Protein AF-A0A6I2FNC0-F1 (afdb_monomer_lite)

Structure (mmCIF, N/CA/C/O backbone):
data_AF-A0A6I2FNC0-F1
#
_entry.id   AF-A0A6I2FNC0-F1
#
loop_
_atom_site.group_PDB
_atom_site.id
_atom_site.type_symbol
_atom_site.label_atom_id
_atom_site.label_alt_id
_atom_site.label_comp_id
_atom_site.label_asym_id
_atom_site.label_entity_id
_atom_site.label_seq_id
_atom_site.pdbx_PDB_ins_code
_atom_site.Cartn_x
_atom_site.Cartn_y
_atom_site.Cartn_z
_atom_site.occupancy
_atom_site.B_iso_or_equiv
_atom_site.auth_seq_id
_atom_site.auth_comp_id
_atom_site.auth_asym_id
_atom_site.auth_atom_id
_atom_site.pdbx_PDB_model_num
ATOM 1 N N . MET A 1 1 ? 47.788 6.599 33.625 1.00 37.78 1 MET A N 1
ATOM 2 C CA . MET A 1 1 ? 47.456 5.403 32.822 1.00 37.78 1 MET A CA 1
ATOM 3 C C . MET A 1 1 ? 46.357 5.793 31.851 1.00 37.78 1 MET A C 1
ATOM 5 O O . MET A 1 1 ? 45.346 6.327 32.282 1.00 37.78 1 MET A O 1
ATOM 9 N N . ALA A 1 2 ? 46.619 5.645 30.556 1.00 38.88 2 ALA A N 1
ATOM 10 C CA . ALA A 1 2 ? 45.707 5.991 29.474 1.00 38.88 2 ALA A CA 1
ATOM 11 C C . ALA A 1 2 ? 44.574 4.961 29.339 1.00 38.88 2 ALA A C 1
ATOM 13 O O . ALA A 1 2 ? 44.821 3.778 29.566 1.00 38.88 2 ALA A O 1
ATOM 14 N N . ARG A 1 3 ? 43.395 5.403 28.876 1.00 42.91 3 ARG A N 1
ATOM 15 C CA . ARG A 1 3 ? 42.706 4.845 27.692 1.00 42.91 3 ARG A CA 1
ATOM 16 C C . ARG A 1 3 ? 41.438 5.646 27.368 1.00 42.91 3 ARG A C 1
ATOM 18 O O . ARG A 1 3 ? 40.395 5.482 27.987 1.00 42.91 3 ARG A O 1
ATOM 25 N N . LEU A 1 4 ? 41.590 6.516 26.370 1.00 45.53 4 LEU A N 1
ATOM 26 C CA . LEU A 1 4 ? 40.527 7.063 25.530 1.00 45.53 4 LEU A CA 1
ATOM 27 C C . LEU A 1 4 ? 39.755 5.911 24.871 1.00 45.53 4 LEU A C 1
ATOM 29 O O . LEU A 1 4 ? 40.373 5.068 24.220 1.00 45.53 4 LEU A O 1
ATOM 33 N N . VAL A 1 5 ? 38.426 5.897 24.988 1.00 48.72 5 VAL A N 1
ATOM 34 C CA . VAL A 1 5 ? 37.558 5.013 24.194 1.00 48.72 5 VAL A CA 1
ATOM 35 C C . VAL A 1 5 ? 36.963 5.820 23.041 1.00 48.72 5 VAL A C 1
ATOM 37 O O . VAL A 1 5 ? 35.962 6.513 23.160 1.00 48.72 5 VAL A O 1
ATOM 40 N N . ILE A 1 6 ? 37.743 5.799 21.969 1.00 49.78 6 ILE A N 1
ATOM 41 C CA . ILE A 1 6 ? 37.420 5.702 20.542 1.00 49.78 6 ILE A CA 1
ATOM 42 C C . ILE A 1 6 ? 35.926 5.802 20.151 1.00 49.78 6 ILE A C 1
ATOM 44 O O . ILE A 1 6 ? 35.124 4.916 20.427 1.00 49.78 6 ILE A O 1
ATOM 48 N N . ALA A 1 7 ? 35.640 6.888 19.426 1.00 45.78 7 ALA A N 1
ATOM 49 C CA . ALA A 1 7 ? 34.779 7.050 18.250 1.00 45.78 7 ALA A CA 1
ATOM 50 C C . ALA A 1 7 ? 33.825 5.908 17.832 1.00 45.78 7 ALA A C 1
ATOM 52 O O . ALA A 1 7 ? 34.259 4.840 17.409 1.00 45.78 7 ALA A O 1
ATOM 53 N N . LEU A 1 8 ? 32.533 6.242 17.722 1.00 44.66 8 LEU A N 1
ATOM 54 C CA . LEU A 1 8 ? 31.624 5.634 16.746 1.00 44.66 8 LEU A CA 1
ATOM 55 C C . LEU A 1 8 ? 31.167 6.701 15.746 1.00 44.66 8 LEU A C 1
ATOM 57 O O . LEU A 1 8 ? 30.187 7.413 15.945 1.00 44.66 8 LEU A O 1
ATOM 61 N N . LEU A 1 9 ? 31.930 6.803 14.661 1.00 45.34 9 LEU A N 1
ATOM 62 C CA . LEU A 1 9 ? 31.511 7.418 13.408 1.00 45.34 9 LEU A CA 1
ATOM 63 C C . LEU A 1 9 ? 30.615 6.406 12.679 1.00 45.34 9 LEU A C 1
ATOM 65 O O . LEU A 1 9 ? 31.124 5.481 12.052 1.00 45.34 9 LEU A O 1
ATOM 69 N N . LEU A 1 10 ? 29.290 6.565 12.743 1.00 44.06 10 LEU A N 1
ATOM 70 C CA . LEU A 1 10 ? 28.386 5.918 11.784 1.00 44.06 10 LEU A CA 1
ATOM 71 C C . LEU A 1 10 ? 28.329 6.786 10.522 1.00 44.06 10 LEU A C 1
ATOM 73 O O . LEU A 1 10 ? 27.397 7.556 10.302 1.00 44.06 10 LEU A O 1
ATOM 77 N N . ALA A 1 11 ? 29.383 6.687 9.714 1.00 45.16 11 ALA A N 1
ATOM 78 C CA . ALA A 1 11 ? 29.359 7.169 8.345 1.00 45.16 11 ALA A CA 1
ATOM 79 C C . ALA A 1 11 ? 28.652 6.123 7.478 1.00 45.16 11 ALA A C 1
ATOM 81 O O . ALA A 1 11 ? 29.080 4.973 7.382 1.00 45.16 11 ALA A O 1
ATOM 82 N N . ALA A 1 12 ? 27.558 6.548 6.851 1.00 51.75 12 ALA A N 1
ATOM 83 C CA . ALA A 1 12 ? 26.946 5.851 5.739 1.00 51.75 12 ALA A CA 1
ATOM 84 C C . ALA A 1 12 ? 27.981 5.650 4.623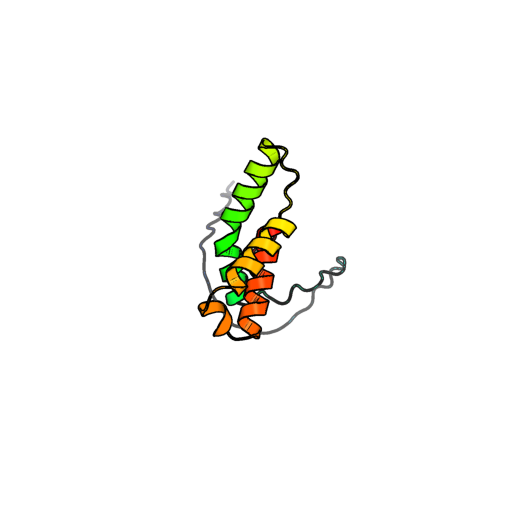 1.00 51.75 12 ALA A C 1
ATOM 86 O O . ALA A 1 12 ? 28.598 6.608 4.160 1.00 51.75 12 ALA A O 1
ATOM 87 N N . ALA A 1 13 ? 28.134 4.414 4.163 1.00 48.03 13 ALA A N 1
ATOM 88 C CA . ALA A 1 13 ? 28.786 4.122 2.898 1.00 48.03 13 ALA A CA 1
ATOM 89 C C . ALA A 1 13 ? 28.019 2.992 2.214 1.00 48.03 13 ALA A C 1
ATOM 91 O O . ALA A 1 13 ? 28.165 1.814 2.538 1.00 48.03 13 ALA A O 1
ATOM 92 N N . LEU A 1 14 ? 27.175 3.392 1.261 1.00 51.34 14 LEU A N 1
ATOM 93 C CA . LEU A 1 14 ? 26.712 2.529 0.189 1.00 51.34 14 LEU A CA 1
ATOM 94 C C . LEU A 1 14 ? 27.949 1.972 -0.529 1.00 51.34 14 LEU A C 1
ATOM 96 O O . LEU A 1 14 ? 28.654 2.709 -1.215 1.00 51.34 14 LEU A O 1
ATOM 100 N N . SER A 1 15 ? 28.192 0.673 -0.408 1.00 50.00 15 SER A N 1
ATOM 101 C CA . SER A 1 15 ? 29.000 -0.063 -1.376 1.00 50.00 15 SER A CA 1
ATOM 102 C C . SER A 1 15 ? 28.304 -1.386 -1.656 1.00 50.00 15 SER A C 1
ATOM 104 O O . SER A 1 15 ? 28.113 -2.222 -0.777 1.00 50.00 15 SER A O 1
ATOM 106 N N . GLY A 1 16 ? 27.824 -1.523 -2.889 1.00 40.69 16 GLY A N 1
ATOM 107 C CA . GLY A 1 16 ? 27.452 -2.818 -3.429 1.00 40.69 16 GLY A CA 1
ATOM 108 C C . GLY A 1 16 ? 28.693 -3.649 -3.765 1.00 40.69 16 GLY A C 1
ATOM 109 O O . GLY A 1 16 ? 29.809 -3.133 -3.793 1.00 40.69 16 GLY A O 1
ATOM 110 N N . CYS A 1 17 ? 28.422 -4.901 -4.144 1.00 43.34 17 CYS A N 1
ATOM 111 C CA . CYS A 1 17 ? 29.294 -5.850 -4.852 1.00 43.34 17 CYS A CA 1
ATOM 112 C C . CYS A 1 17 ? 30.004 -6.935 -4.005 1.00 43.34 17 CYS A C 1
ATOM 114 O O . CYS A 1 17 ? 31.121 -6.776 -3.534 1.00 43.34 17 CYS A O 1
ATOM 116 N N . ALA A 1 18 ? 29.301 -8.067 -3.878 1.00 43.69 18 ALA A N 1
ATOM 117 C CA . ALA A 1 18 ? 29.720 -9.437 -4.213 1.00 43.69 18 ALA A CA 1
ATOM 118 C C . ALA A 1 18 ? 31.064 -10.029 -3.706 1.00 43.69 18 ALA A C 1
ATOM 120 O O . ALA A 1 18 ? 32.135 -9.678 -4.190 1.00 43.69 18 ALA A O 1
ATOM 121 N N . SER A 1 19 ? 30.932 -11.131 -2.945 1.00 43.91 19 SER A N 1
ATOM 122 C CA . SER A 1 19 ? 31.537 -12.469 -3.182 1.00 43.91 19 SER A CA 1
ATOM 123 C C . SER A 1 19 ? 32.307 -13.107 -2.010 1.00 43.91 19 SER A C 1
ATOM 125 O O . SER A 1 19 ? 33.325 -12.5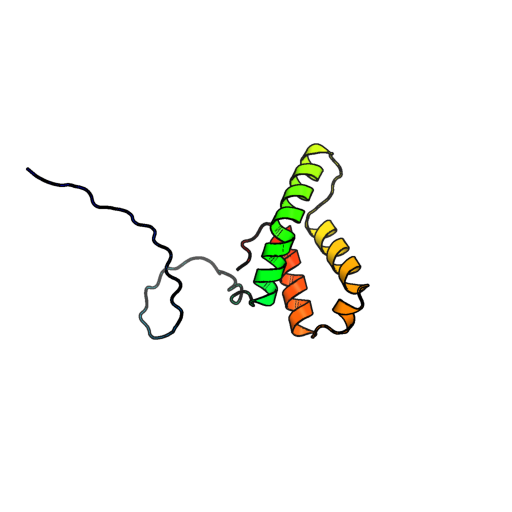98 -1.557 1.00 43.91 19 SER A O 1
ATOM 127 N N . ASN A 1 20 ? 31.852 -14.329 -1.693 1.00 43.25 20 ASN A N 1
ATOM 128 C CA . ASN A 1 20 ? 32.532 -15.497 -1.104 1.00 43.25 20 ASN A CA 1
ATOM 129 C C . ASN A 1 20 ? 32.703 -15.632 0.427 1.00 43.25 20 ASN A C 1
ATOM 131 O O . ASN A 1 20 ? 33.614 -15.092 1.040 1.00 43.25 20 ASN A O 1
ATOM 135 N N . SER A 1 21 ? 31.840 -16.511 0.961 1.00 45.25 21 SER A N 1
ATOM 136 C CA . SER A 1 21 ? 32.091 -17.643 1.874 1.00 45.25 21 SER A CA 1
ATOM 137 C C . SER A 1 21 ? 32.911 -17.443 3.154 1.00 45.25 21 SER A C 1
ATOM 139 O O . SER A 1 21 ? 34.130 -17.316 3.100 1.00 45.25 21 SER A O 1
ATOM 141 N N . SER A 1 22 ? 32.275 -17.662 4.313 1.00 36.62 22 SER A N 1
ATOM 142 C CA . SER A 1 22 ? 32.555 -18.814 5.200 1.00 36.62 22 SER A CA 1
ATOM 143 C C . SER A 1 22 ? 31.602 -18.842 6.405 1.00 36.62 22 SER A C 1
ATOM 145 O O . SER A 1 22 ? 31.206 -17.812 6.943 1.00 36.62 22 SER A O 1
ATOM 147 N N . GLU A 1 23 ? 31.208 -20.058 6.767 1.00 45.22 23 GLU A N 1
ATOM 148 C CA . GLU A 1 23 ? 30.161 -20.464 7.704 1.00 45.22 23 GLU A CA 1
ATOM 149 C C . GLU A 1 23 ? 30.344 -19.979 9.154 1.00 45.22 23 GLU A C 1
ATOM 151 O O . GLU A 1 23 ? 31.395 -20.180 9.757 1.00 45.22 23 GLU A O 1
ATOM 156 N N . VAL A 1 24 ? 29.258 -19.498 9.775 1.00 38.00 24 VAL A N 1
ATOM 157 C CA . VAL A 1 24 ? 29.024 -19.659 11.220 1.00 38.00 24 VAL A CA 1
ATOM 158 C C . VAL A 1 24 ? 27.595 -20.150 11.423 1.00 38.00 24 VAL A C 1
ATOM 160 O O . VAL A 1 24 ? 26.612 -19.448 11.196 1.00 38.00 24 VAL A O 1
ATOM 163 N N . LYS A 1 25 ? 27.511 -21.409 11.844 1.00 47.78 25 LYS A N 1
ATOM 164 C CA . LYS A 1 25 ? 26.307 -22.116 12.259 1.00 47.78 25 LYS A CA 1
ATOM 165 C C . LYS A 1 25 ? 25.749 -21.474 13.533 1.00 47.78 25 LYS A C 1
ATOM 167 O O . LYS A 1 25 ? 26.256 -21.732 14.620 1.00 47.78 25 LYS A O 1
ATOM 172 N N . THR A 1 26 ? 24.668 -20.714 13.395 1.00 41.69 26 THR A N 1
ATOM 173 C CA . THR A 1 26 ? 23.787 -20.336 14.507 1.00 41.69 26 THR A CA 1
ATOM 174 C C . THR A 1 26 ? 22.378 -20.792 14.166 1.00 41.69 26 THR A C 1
ATOM 176 O O . THR A 1 26 ? 21.781 -20.354 13.187 1.00 41.69 26 THR A O 1
ATOM 179 N N . VAL A 1 27 ? 21.871 -21.723 14.970 1.00 45.66 27 VAL A N 1
ATOM 180 C CA . VAL A 1 27 ? 20.485 -22.186 14.928 1.00 45.66 27 VAL A CA 1
ATOM 181 C C . VAL A 1 27 ? 19.597 -21.054 15.446 1.00 45.66 27 VAL A C 1
ATOM 183 O O . VAL A 1 27 ? 19.673 -20.707 16.619 1.00 45.66 27 VAL A O 1
ATOM 186 N N . SER A 1 28 ? 18.763 -20.510 14.563 1.00 37.34 28 SER A N 1
ATOM 187 C CA . SER A 1 28 ? 17.641 -19.614 14.863 1.00 37.34 28 SER A CA 1
ATOM 188 C C . SER A 1 28 ? 16.466 -19.992 13.939 1.00 37.34 28 SER A C 1
ATOM 190 O O . SER A 1 28 ? 16.719 -20.507 12.848 1.00 37.34 28 SER A O 1
ATOM 192 N N . PRO A 1 29 ? 15.203 -19.837 14.394 1.00 40.47 29 PRO A N 1
ATOM 193 C CA . PRO A 1 29 ? 13.987 -20.456 13.826 1.00 40.47 29 PRO A CA 1
ATOM 194 C C . PRO A 1 29 ? 13.753 -20.022 12.371 1.00 40.47 29 PRO A C 1
ATOM 196 O O . PRO A 1 29 ? 14.416 -19.073 11.952 1.00 40.47 29 PRO A O 1
ATOM 199 N N . PRO A 1 30 ? 12.864 -20.680 11.584 1.00 37.22 30 PRO A N 1
ATOM 200 C CA . PRO A 1 30 ? 12.754 -20.426 10.152 1.00 37.22 30 PRO A CA 1
ATOM 201 C C . PRO A 1 30 ? 12.471 -18.946 9.935 1.00 37.22 30 PRO A C 1
ATOM 203 O O . PRO A 1 30 ? 11.350 -18.467 10.074 1.00 37.22 30 PRO A O 1
ATOM 206 N N . SER A 1 31 ? 13.525 -18.212 9.596 1.00 37.31 31 SER A N 1
ATOM 207 C CA . SER A 1 31 ? 13.388 -16.969 8.884 1.00 37.31 31 SER A CA 1
ATOM 208 C C . SER A 1 31 ? 12.852 -17.440 7.555 1.00 37.31 31 SER A C 1
ATOM 210 O O . SER A 1 31 ? 13.601 -17.961 6.728 1.00 37.31 31 SER A O 1
ATOM 212 N N . THR A 1 32 ? 11.532 -17.373 7.392 1.00 37.25 32 THR A N 1
ATOM 213 C CA . THR A 1 32 ? 10.938 -17.270 6.071 1.00 37.25 32 THR A CA 1
ATOM 214 C C . THR A 1 32 ? 11.783 -16.214 5.388 1.00 37.25 32 THR A C 1
ATOM 216 O O . THR A 1 32 ? 11.736 -15.051 5.785 1.00 37.25 32 THR A O 1
ATOM 219 N N . SER A 1 33 ? 12.682 -16.641 4.498 1.00 36.56 33 SER A N 1
ATOM 220 C CA . SER A 1 33 ? 13.469 -15.725 3.694 1.00 36.56 33 SER A CA 1
ATOM 221 C C . SER A 1 33 ? 12.431 -14.910 2.952 1.00 36.56 33 SER A C 1
ATOM 223 O O . SER A 1 33 ? 11.850 -15.379 1.975 1.00 36.56 33 SER A O 1
ATOM 225 N N . ALA A 1 34 ? 12.135 -13.716 3.461 1.00 48.06 34 ALA A N 1
ATOM 226 C CA . ALA A 1 34 ? 11.612 -12.666 2.632 1.00 48.06 34 ALA A CA 1
ATOM 227 C C . ALA A 1 34 ? 12.700 -12.510 1.575 1.00 48.06 34 ALA A C 1
ATOM 229 O O . ALA A 1 34 ? 13.784 -12.007 1.869 1.00 48.06 34 ALA A O 1
ATOM 230 N N . ALA A 1 35 ? 12.469 -13.094 0.395 1.00 52.44 35 ALA A N 1
ATOM 231 C CA . ALA A 1 35 ? 13.299 -12.836 -0.766 1.00 52.44 35 ALA A CA 1
ATOM 232 C C . ALA A 1 35 ? 13.533 -11.324 -0.795 1.00 52.44 35 ALA A C 1
ATOM 234 O O . ALA A 1 35 ? 12.563 -10.575 -0.622 1.00 52.44 35 ALA A O 1
ATOM 235 N N . ALA A 1 36 ? 14.803 -10.911 -0.891 1.00 59.34 36 ALA A N 1
ATOM 236 C CA . ALA A 1 36 ? 15.192 -9.507 -0.816 1.00 59.34 36 ALA A CA 1
ATOM 237 C C . ALA A 1 36 ? 14.196 -8.671 -1.626 1.00 59.34 36 ALA A C 1
ATOM 239 O O . ALA A 1 36 ? 13.928 -8.999 -2.786 1.00 59.34 36 ALA A O 1
ATOM 240 N N . ALA A 1 37 ? 13.574 -7.677 -0.982 1.00 63.31 37 ALA A N 1
ATOM 241 C CA . ALA A 1 37 ? 12.497 -6.926 -1.605 1.00 63.31 37 ALA A CA 1
ATOM 242 C C . ALA A 1 37 ? 13.000 -6.351 -2.932 1.00 63.31 37 ALA A C 1
ATOM 244 O O . ALA A 1 37 ? 14.075 -5.747 -2.988 1.00 63.31 37 ALA A O 1
ATOM 245 N N . SER A 1 38 ? 12.242 -6.557 -4.011 1.00 81.88 38 SER A N 1
ATOM 246 C CA . SER A 1 38 ? 12.588 -5.924 -5.277 1.00 81.88 38 SER A CA 1
ATOM 247 C C . SER A 1 38 ? 12.590 -4.398 -5.093 1.00 81.88 38 SER A C 1
ATOM 249 O O . SER A 1 38 ? 11.874 -3.874 -4.230 1.00 81.88 38 SER A O 1
ATOM 251 N N . PRO A 1 39 ? 13.349 -3.641 -5.902 1.00 85.56 39 PRO A N 1
ATOM 252 C CA . PRO A 1 39 ? 13.355 -2.183 -5.803 1.00 85.56 39 PRO A CA 1
ATOM 253 C C . PRO A 1 39 ? 11.954 -1.562 -5.920 1.00 85.56 39 PRO A C 1
ATOM 255 O O . PRO A 1 39 ? 11.664 -0.569 -5.256 1.00 85.56 39 PRO A O 1
ATOM 258 N N . ALA A 1 40 ? 11.070 -2.161 -6.727 1.00 85.88 40 ALA A N 1
ATOM 259 C CA . ALA A 1 40 ? 9.684 -1.721 -6.876 1.00 85.88 40 ALA A CA 1
ATOM 260 C C . ALA A 1 40 ? 8.868 -1.955 -5.595 1.00 85.88 40 ALA A C 1
ATOM 262 O O . ALA A 1 40 ? 8.176 -1.045 -5.136 1.00 85.88 40 ALA A O 1
ATOM 263 N N . ARG A 1 41 ? 9.017 -3.130 -4.968 1.00 89.69 41 ARG A N 1
ATOM 264 C CA . ARG A 1 41 ? 8.388 -3.463 -3.683 1.00 89.69 41 ARG A CA 1
ATOM 265 C C . ARG A 1 41 ? 8.844 -2.525 -2.569 1.00 89.69 41 ARG A C 1
ATOM 267 O O . ARG A 1 41 ? 8.010 -1.958 -1.863 1.00 89.69 41 ARG A O 1
ATOM 274 N N . ALA A 1 42 ? 10.155 -2.317 -2.449 1.00 89.81 42 ALA A N 1
ATOM 275 C CA . ALA A 1 42 ? 10.734 -1.431 -1.445 1.00 89.81 42 ALA A CA 1
ATOM 276 C C . ALA A 1 42 ? 10.244 0.013 -1.616 1.00 89.81 42 ALA A C 1
ATOM 278 O O . ALA A 1 42 ? 9.783 0.644 -0.664 1.00 89.81 42 ALA A O 1
ATOM 279 N N . LYS A 1 43 ? 10.255 0.512 -2.858 1.00 90.06 43 LYS A N 1
ATOM 280 C CA . LYS A 1 43 ? 9.752 1.847 -3.196 1.00 90.06 43 LYS A CA 1
ATOM 281 C C . LYS A 1 43 ? 8.273 2.004 -2.847 1.00 90.06 43 LYS A C 1
ATOM 283 O O . LYS A 1 43 ? 7.919 2.977 -2.187 1.00 90.06 43 LYS A O 1
ATOM 288 N N . ALA A 1 44 ? 7.424 1.063 -3.259 1.00 90.56 44 ALA A N 1
ATOM 289 C CA . ALA A 1 44 ? 5.996 1.107 -2.959 1.00 90.56 44 ALA A CA 1
ATOM 290 C C . ALA A 1 44 ? 5.753 1.118 -1.443 1.00 90.56 44 ALA A C 1
ATOM 292 O O . ALA A 1 44 ? 5.004 1.953 -0.939 1.00 90.56 44 ALA A O 1
ATOM 293 N N . CYS A 1 45 ? 6.453 0.262 -0.698 1.00 92.44 45 CYS A N 1
ATOM 294 C CA . CYS A 1 45 ? 6.334 0.241 0.753 1.00 92.44 45 CYS A CA 1
ATOM 295 C C . CYS A 1 45 ? 6.735 1.585 1.381 1.00 92.44 45 CYS A C 1
ATOM 297 O O . CYS A 1 45 ? 5.972 2.159 2.157 1.00 92.44 45 CYS A O 1
ATOM 299 N N . GLN A 1 46 ? 7.881 2.151 0.991 1.00 92.69 46 GLN A N 1
ATOM 300 C CA . GLN A 1 46 ? 8.340 3.448 1.502 1.00 92.69 46 GLN A CA 1
ATOM 301 C C . GLN A 1 46 ? 7.356 4.583 1.194 1.00 92.69 46 GLN A C 1
ATOM 303 O O . GLN A 1 46 ? 7.133 5.450 2.040 1.00 92.69 46 GLN A O 1
ATOM 308 N N . GLN A 1 47 ? 6.740 4.570 0.009 1.00 93.75 47 GLN A N 1
ATOM 309 C CA . GLN A 1 47 ? 5.757 5.577 -0.395 1.00 93.75 47 GLN A CA 1
ATOM 310 C C . GLN A 1 47 ? 4.496 5.554 0.477 1.00 93.75 47 GLN A C 1
ATOM 312 O O . GLN A 1 47 ? 3.954 6.615 0.787 1.00 93.75 47 GLN A O 1
ATOM 317 N N . PHE A 1 48 ? 4.039 4.371 0.893 1.00 91.88 48 PHE A N 1
ATOM 318 C CA . PHE A 1 48 ? 2.784 4.222 1.634 1.00 91.88 48 PHE A CA 1
ATOM 319 C C . PHE A 1 48 ? 2.959 4.021 3.146 1.00 91.88 48 PHE A C 1
ATOM 321 O O . PHE A 1 48 ? 1.978 4.111 3.884 1.00 91.88 48 PHE A O 1
ATOM 328 N N . ALA A 1 49 ? 4.181 3.818 3.644 1.00 92.25 49 ALA A N 1
ATOM 329 C CA . ALA A 1 49 ? 4.448 3.575 5.065 1.00 92.25 49 ALA A CA 1
ATOM 330 C C . ALA A 1 49 ? 3.901 4.688 5.976 1.00 92.25 49 ALA A C 1
ATOM 332 O O . ALA A 1 49 ? 3.209 4.410 6.958 1.00 92.25 49 ALA A O 1
ATOM 333 N N . ALA A 1 50 ? 4.155 5.955 5.631 1.00 90.38 50 ALA A N 1
ATOM 334 C CA . ALA A 1 50 ? 3.668 7.098 6.406 1.00 90.38 50 ALA A CA 1
ATOM 335 C C . ALA A 1 50 ? 2.134 7.223 6.363 1.00 90.38 50 ALA A C 1
ATOM 337 O O . ALA A 1 50 ? 1.506 7.553 7.369 1.00 90.38 50 ALA A O 1
ATOM 338 N N . PHE A 1 51 ? 1.524 6.905 5.218 1.00 91.56 51 PHE A N 1
ATOM 339 C CA . PHE A 1 51 ? 0.072 6.904 5.047 1.00 91.56 51 PHE A CA 1
ATOM 340 C C . PHE A 1 51 ? -0.594 5.861 5.955 1.00 91.56 51 PHE A C 1
ATOM 342 O O . PHE A 1 51 ? -1.455 6.208 6.763 1.00 91.56 51 PHE A O 1
ATOM 349 N N . PHE A 1 52 ? -0.134 4.607 5.913 1.00 92.94 52 PHE A N 1
ATOM 350 C CA . PHE A 1 52 ? -0.661 3.548 6.779 1.00 92.94 52 PHE A CA 1
ATOM 351 C C . PHE A 1 52 ? -0.337 3.760 8.262 1.00 92.94 52 PHE A C 1
ATOM 353 O O . PHE A 1 52 ? -1.104 3.336 9.126 1.00 92.94 52 PHE A O 1
ATOM 360 N N . ALA A 1 53 ? 0.773 4.424 8.599 1.00 90.75 53 ALA A N 1
ATOM 361 C CA . ALA A 1 53 ? 1.035 4.859 9.970 1.00 90.75 53 ALA A CA 1
ATOM 362 C C . ALA A 1 53 ? -0.026 5.862 10.452 1.00 90.75 53 ALA A C 1
ATOM 364 O O . ALA A 1 53 ? -0.648 5.631 11.487 1.00 90.75 53 ALA A O 1
ATOM 365 N N . SER A 1 54 ? -0.311 6.902 9.660 1.00 90.62 54 SER A N 1
ATOM 366 C CA . SER A 1 54 ? -1.334 7.895 10.006 1.00 90.62 54 SER A CA 1
ATOM 367 C C . SER A 1 54 ? -2.728 7.277 10.133 1.00 90.62 54 SER A C 1
ATOM 369 O O . SER A 1 54 ? -3.430 7.559 11.102 1.00 90.62 54 SER A O 1
ATOM 371 N N . LEU A 1 55 ? -3.116 6.387 9.212 1.00 89.50 55 LEU A N 1
ATOM 372 C CA . LEU A 1 55 ? -4.413 5.707 9.281 1.00 89.50 55 LEU A CA 1
ATOM 373 C C . LEU A 1 55 ? -4.550 4.827 10.525 1.00 89.50 55 LEU A C 1
ATOM 375 O O . LEU A 1 55 ? -5.600 4.838 11.161 1.00 89.50 55 LEU A O 1
ATOM 379 N N . ARG A 1 56 ? -3.488 4.117 10.928 1.00 88.44 56 ARG A N 1
ATOM 380 C CA . ARG A 1 56 ? -3.492 3.338 12.177 1.00 88.44 56 ARG A CA 1
ATOM 381 C C . ARG A 1 56 ? -3.693 4.222 13.398 1.00 88.44 56 ARG A C 1
ATOM 383 O O . ARG A 1 56 ? -4.468 3.860 14.281 1.00 88.44 56 ARG A O 1
ATOM 390 N N . ASP A 1 57 ? -3.020 5.365 13.458 1.00 90.12 57 ASP A N 1
ATOM 391 C CA . ASP A 1 57 ? -3.166 6.281 14.589 1.00 90.12 57 ASP A CA 1
ATOM 392 C C . ASP A 1 57 ? -4.556 6.930 14.616 1.00 90.12 57 ASP A C 1
ATOM 394 O O . ASP A 1 57 ? -5.169 7.035 15.679 1.00 90.12 57 ASP A O 1
ATOM 398 N N . GLN A 1 58 ? -5.120 7.274 13.456 1.00 88.25 58 GLN A N 1
ATOM 399 C CA . GLN A 1 58 ? -6.506 7.740 13.361 1.00 88.25 58 GLN A CA 1
ATOM 400 C C . GLN A 1 58 ? -7.511 6.651 13.762 1.00 88.25 58 GLN A C 1
ATOM 402 O O . GLN A 1 58 ? -8.451 6.933 14.506 1.00 88.25 58 GLN A O 1
ATOM 407 N N . ALA A 1 59 ? -7.315 5.403 13.332 1.00 87.38 59 ALA A N 1
ATOM 408 C CA . ALA A 1 59 ? -8.186 4.278 13.671 1.00 87.38 59 ALA A CA 1
ATOM 409 C C . ALA A 1 59 ? -8.188 3.979 15.179 1.00 87.38 59 ALA A C 1
ATOM 411 O O . ALA A 1 59 ? -9.254 3.796 15.769 1.00 87.38 59 ALA A O 1
ATOM 412 N N . LYS A 1 60 ? -7.014 4.023 15.829 1.00 85.56 60 LYS A N 1
ATOM 413 C CA . LYS A 1 60 ? -6.892 3.885 17.293 1.00 85.56 60 LYS A CA 1
ATOM 414 C C . LYS A 1 60 ? -7.690 4.949 18.046 1.00 85.56 60 LYS A C 1
ATOM 416 O O . LYS A 1 60 ? -8.315 4.635 19.052 1.00 85.56 60 LYS A O 1
ATOM 421 N N . ASN A 1 61 ? -7.677 6.186 17.554 1.00 84.62 61 ASN A N 1
ATOM 422 C CA . ASN A 1 61 ? -8.324 7.315 18.224 1.00 84.62 61 ASN A CA 1
ATOM 423 C C . ASN A 1 61 ? -9.818 7.458 17.891 1.00 84.62 61 ASN A C 1
ATOM 425 O O . ASN A 1 61 ? -10.549 8.094 18.644 1.00 84.62 61 ASN A O 1
ATOM 429 N N . SER A 1 62 ? -10.277 6.887 16.775 1.00 82.25 62 SER A N 1
ATOM 430 C CA . SER A 1 62 ? -11.665 7.009 16.301 1.00 82.25 62 SER A CA 1
ATOM 431 C C . SER A 1 62 ? -12.560 5.822 16.660 1.00 82.25 62 SER A C 1
ATOM 43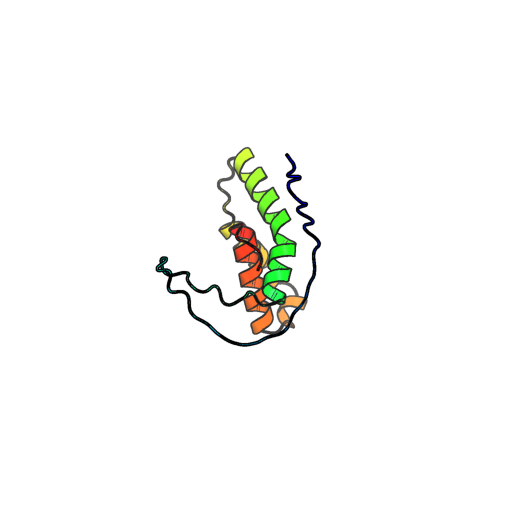3 O O . SER A 1 62 ? -13.778 5.939 16.552 1.00 82.25 62 SER A O 1
ATOM 435 N N . GLY A 1 63 ? -11.993 4.681 17.070 1.00 80.44 63 GLY A N 1
ATOM 436 C CA . GLY A 1 63 ? -12.769 3.468 17.351 1.00 80.44 63 GLY A CA 1
ATOM 437 C C . GLY A 1 63 ? -13.446 2.873 16.109 1.00 80.44 63 GLY A C 1
ATOM 438 O O . GLY A 1 63 ? -14.392 2.103 16.238 1.00 80.44 63 GLY A O 1
ATOM 439 N N . SER A 1 64 ? -12.971 3.221 14.908 1.00 80.75 64 SER A N 1
ATOM 440 C CA . SER A 1 64 ? -13.594 2.870 13.624 1.00 80.75 64 SER A CA 1
ATOM 441 C C . SER A 1 64 ? -13.569 1.375 13.285 1.00 80.75 64 SER A C 1
ATOM 443 O O . SER A 1 64 ? -14.200 0.964 12.315 1.00 80.75 64 SER A O 1
ATOM 445 N N . GLY A 1 65 ? -12.825 0.557 14.041 1.00 83.12 65 GLY A N 1
ATOM 446 C CA . GLY A 1 65 ? -12.628 -0.867 13.747 1.00 83.12 65 GLY A CA 1
ATOM 447 C C . GLY A 1 65 ? -11.820 -1.135 12.472 1.00 83.12 65 GLY A C 1
ATOM 448 O O . GLY A 1 65 ? -11.700 -2.286 12.064 1.00 83.12 65 GLY A O 1
ATOM 449 N N . TRP A 1 66 ? -11.267 -0.088 11.852 1.00 90.06 66 TRP A N 1
ATOM 450 C CA . TRP A 1 66 ? -10.462 -0.187 10.641 1.00 90.06 66 TRP A CA 1
ATOM 451 C C . TRP A 1 66 ? -9.179 -0.987 10.891 1.00 90.06 66 TRP A C 1
ATOM 453 O O . TRP A 1 66 ? -8.504 -0.783 11.907 1.00 90.06 66 TRP A O 1
ATOM 463 N N . THR A 1 67 ? -8.814 -1.857 9.943 1.00 89.00 67 THR A N 1
ATOM 464 C CA . THR A 1 67 ? -7.539 -2.589 9.971 1.00 89.00 67 THR A CA 1
ATOM 465 C C . THR A 1 67 ? -6.621 -2.194 8.812 1.00 89.00 67 THR A C 1
ATOM 467 O O . THR A 1 67 ? -7.095 -1.831 7.730 1.00 89.00 67 THR A O 1
ATOM 470 N N . PRO A 1 68 ? -5.292 -2.297 8.982 1.00 87.06 68 PRO A N 1
ATOM 471 C CA . PRO A 1 68 ? -4.357 -2.010 7.901 1.00 87.06 68 PRO A CA 1
ATOM 472 C C . PRO A 1 68 ? -4.566 -2.879 6.659 1.00 87.06 68 PRO A C 1
ATOM 474 O O . PRO A 1 68 ? -4.398 -2.389 5.545 1.00 87.06 68 PRO A O 1
ATOM 477 N N . GLU A 1 69 ? -4.982 -4.140 6.817 1.00 88.50 69 GLU A N 1
ATOM 478 C CA . GLU A 1 69 ? -5.285 -5.017 5.682 1.00 88.50 69 GLU A CA 1
ATOM 479 C C . GLU A 1 69 ? -6.480 -4.518 4.864 1.00 88.50 69 GLU A C 1
ATOM 481 O O . GLU A 1 69 ? -6.466 -4.618 3.633 1.00 88.50 69 GLU A O 1
ATOM 486 N N . GLN A 1 70 ? -7.499 -3.960 5.526 1.00 90.81 70 GLN A N 1
ATOM 487 C CA . GLN A 1 70 ? -8.644 -3.356 4.842 1.00 90.81 70 GLN A CA 1
ATOM 488 C C . GLN A 1 70 ? -8.193 -2.152 4.021 1.00 90.81 70 GLN A C 1
ATOM 490 O O . GLN A 1 70 ? -8.443 -2.109 2.81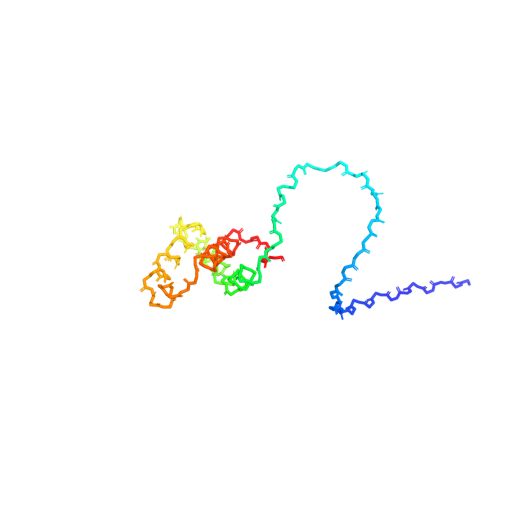8 1.00 90.81 70 GLN A O 1
ATOM 495 N N . GLY A 1 71 ? -7.427 -1.237 4.621 1.00 90.50 71 GLY A N 1
ATOM 496 C CA . GLY A 1 71 ? -6.897 -0.088 3.886 1.00 90.50 71 GLY A CA 1
ATOM 497 C C . GLY A 1 71 ? -5.960 -0.473 2.739 1.00 90.50 71 GLY A C 1
ATOM 498 O O . GLY A 1 71 ? -5.999 0.152 1.683 1.00 90.50 71 GLY A O 1
ATOM 499 N N . ALA A 1 72 ? -5.139 -1.515 2.904 1.00 92.88 72 ALA A N 1
ATOM 500 C CA . ALA A 1 72 ? -4.309 -2.041 1.821 1.00 92.88 72 ALA A CA 1
ATOM 501 C C . ALA A 1 72 ? -5.166 -2.567 0.669 1.00 92.88 72 ALA A C 1
ATOM 503 O O . ALA A 1 72 ? -4.890 -2.273 -0.492 1.00 92.88 72 ALA A O 1
ATOM 504 N N . THR A 1 73 ? -6.225 -3.311 0.988 1.00 93.94 73 THR A N 1
ATOM 505 C CA . THR A 1 73 ? -7.158 -3.859 -0.002 1.00 93.94 73 THR A CA 1
ATOM 506 C C . THR A 1 73 ? -7.876 -2.747 -0.765 1.00 93.94 73 THR A C 1
ATOM 508 O O . THR A 1 73 ? -7.925 -2.786 -1.993 1.00 93.94 73 THR A O 1
ATOM 511 N N . GLU A 1 74 ? -8.372 -1.726 -0.066 1.00 93.88 74 GLU A N 1
ATOM 512 C CA . GLU A 1 74 ? -9.038 -0.565 -0.669 1.00 93.88 74 GLU A CA 1
ATOM 513 C C . GLU A 1 74 ? -8.090 0.260 -1.547 1.00 93.88 74 GLU A C 1
ATOM 515 O O . GLU A 1 74 ? -8.445 0.642 -2.667 1.00 93.88 74 GLU A O 1
ATOM 520 N N . LEU A 1 75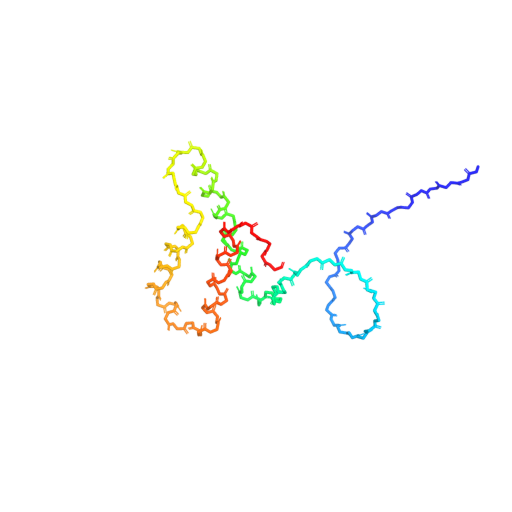 ? -6.860 0.494 -1.079 1.00 92.88 75 LEU A N 1
ATOM 521 C CA . LEU A 1 75 ? -5.841 1.200 -1.850 1.00 92.88 75 LEU A CA 1
ATOM 522 C C . LEU A 1 75 ? -5.491 0.433 -3.128 1.00 92.88 75 LEU A C 1
ATOM 524 O O . LEU A 1 75 ? -5.478 1.020 -4.208 1.00 92.88 75 LEU A O 1
ATOM 528 N N . ILE A 1 76 ? -5.261 -0.879 -3.030 1.00 94.00 76 ILE A N 1
ATOM 529 C CA . ILE A 1 76 ? -4.971 -1.729 -4.193 1.00 94.00 76 ILE A CA 1
ATOM 530 C C . ILE A 1 76 ? -6.150 -1.718 -5.171 1.00 94.00 76 ILE A C 1
ATOM 532 O O . ILE A 1 76 ? -5.937 -1.541 -6.369 1.00 94.00 76 ILE A O 1
ATOM 536 N N . ALA A 1 77 ? -7.386 -1.851 -4.683 1.00 94.94 77 ALA A N 1
ATOM 537 C CA . ALA A 1 77 ? -8.581 -1.791 -5.523 1.00 94.94 77 ALA A CA 1
ATOM 538 C C . ALA A 1 77 ? -8.702 -0.440 -6.246 1.00 94.94 77 ALA A C 1
ATOM 540 O O . ALA A 1 77 ? -9.044 -0.396 -7.425 1.00 94.94 77 ALA A O 1
ATOM 541 N N . THR A 1 78 ? -8.357 0.658 -5.570 1.00 92.62 78 THR A N 1
ATOM 542 C CA . THR A 1 78 ? -8.322 2.000 -6.170 1.00 92.62 78 THR A CA 1
ATOM 543 C C . THR A 1 78 ? -7.230 2.103 -7.236 1.00 92.62 78 THR A C 1
ATOM 545 O O . THR A 1 78 ? -7.472 2.604 -8.332 1.00 92.62 78 THR A O 1
ATOM 548 N N . MET A 1 79 ? -6.032 1.580 -6.965 1.00 90.75 79 MET A N 1
ATOM 549 C CA . MET A 1 79 ? -4.932 1.573 -7.934 1.00 90.75 79 MET A CA 1
ATOM 550 C C . MET A 1 79 ? -5.275 0.768 -9.185 1.00 90.75 79 MET A C 1
ATOM 552 O O . MET A 1 79 ? -4.972 1.216 -10.290 1.00 90.75 79 MET A O 1
ATOM 556 N N . GLN A 1 80 ? -5.962 -0.366 -9.029 1.00 92.50 80 GLN A N 1
ATOM 557 C CA . GLN A 1 80 ? -6.409 -1.217 -10.134 1.00 92.50 80 GLN A CA 1
ATOM 558 C C . GLN A 1 80 ? -7.359 -0.513 -11.109 1.00 92.50 80 GLN A C 1
ATOM 560 O O . GLN A 1 80 ? -7.430 -0.906 -12.271 1.00 92.50 80 GLN A O 1
ATOM 565 N N . GLN A 1 81 ? -8.051 0.539 -10.669 1.00 93.00 81 GLN A N 1
ATOM 566 C CA . GLN A 1 81 ? -8.912 1.352 -11.531 1.00 93.00 81 GLN A CA 1
ATOM 567 C C . GLN A 1 81 ? -8.124 2.364 -12.378 1.00 93.00 81 GLN A C 1
ATOM 569 O O . GLN A 1 81 ? -8.677 2.949 -13.309 1.00 93.00 81 GLN A O 1
ATOM 574 N N . SER A 1 82 ? -6.842 2.594 -12.080 1.00 91.00 82 SER A N 1
ATOM 575 C CA . SER A 1 82 ? -6.019 3.543 -12.830 1.00 91.00 82 SER A CA 1
ATOM 576 C C . SER A 1 82 ? -5.535 2.958 -14.161 1.00 91.00 82 SER A C 1
ATOM 578 O O . SER A 1 82 ? -5.139 1.796 -14.264 1.00 91.00 82 SER A O 1
ATOM 580 N N . THR A 1 83 ? -5.487 3.796 -15.196 1.00 90.38 83 THR A N 1
ATOM 581 C CA . THR A 1 83 ? -4.926 3.427 -16.506 1.00 90.38 83 THR A CA 1
ATOM 582 C C . THR A 1 83 ? -3.438 3.093 -16.432 1.00 90.38 83 THR A C 1
ATOM 584 O O . THR A 1 83 ? -2.974 2.233 -17.174 1.00 90.38 83 THR A O 1
ATOM 587 N N . ALA A 1 84 ? -2.703 3.728 -15.511 1.00 88.12 84 ALA A N 1
ATOM 588 C CA . ALA A 1 84 ? -1.302 3.416 -15.242 1.00 88.12 84 ALA A CA 1
ATOM 589 C C . ALA A 1 84 ? -1.140 1.967 -14.775 1.00 88.12 84 ALA A C 1
ATOM 591 O O . ALA A 1 84 ? -0.285 1.253 -15.288 1.00 88.12 84 ALA A O 1
ATOM 592 N N . TRP A 1 85 ? -2.014 1.498 -13.878 1.00 88.81 85 TRP A N 1
ATOM 593 C CA . TRP A 1 85 ? -1.990 0.109 -13.439 1.00 88.81 85 TRP A CA 1
ATOM 594 C C . TRP A 1 85 ? -2.172 -0.849 -14.610 1.00 88.81 85 TRP A C 1
ATOM 596 O O . TRP A 1 85 ? -1.406 -1.799 -14.727 1.00 88.81 85 TRP A O 1
ATOM 606 N N . ALA A 1 86 ? -3.113 -0.570 -15.520 1.00 89.12 86 ALA A N 1
ATOM 607 C CA . ALA A 1 86 ? -3.399 -1.405 -16.689 1.00 89.12 86 ALA A CA 1
ATOM 608 C C . ALA A 1 86 ? -2.209 -1.565 -17.660 1.00 89.12 86 ALA A C 1
ATOM 610 O O . ALA A 1 86 ? -2.135 -2.581 -18.353 1.00 89.12 86 ALA A O 1
ATOM 611 N N . THR A 1 87 ? -1.258 -0.628 -17.675 1.00 91.44 87 THR A N 1
ATOM 612 C CA . THR A 1 87 ? -0.053 -0.691 -18.521 1.00 91.44 87 THR A CA 1
ATOM 613 C C . THR A 1 87 ? 1.207 -1.146 -17.778 1.00 91.44 87 THR A C 1
ATOM 615 O O . THR A 1 87 ? 2.181 -1.524 -18.426 1.00 91.44 87 THR A O 1
ATOM 618 N N . THR A 1 88 ? 1.198 -1.171 -16.440 1.00 90.12 88 THR A N 1
ATOM 619 C CA . THR A 1 88 ? 2.274 -1.750 -15.619 1.00 90.12 88 THR A CA 1
ATOM 620 C C . THR A 1 88 ? 2.417 -3.257 -15.862 1.00 90.12 88 THR A C 1
ATOM 622 O O . THR A 1 88 ? 1.421 -3.969 -16.007 1.00 90.12 88 THR A O 1
ATOM 625 N N . SER A 1 89 ? 3.656 -3.759 -15.874 1.00 93.00 89 SER A N 1
ATOM 626 C CA . SER A 1 89 ? 3.936 -5.195 -16.005 1.00 93.00 89 SER A CA 1
ATOM 627 C C . SER A 1 89 ? 3.379 -5.999 -14.826 1.00 93.00 89 SER A C 1
ATOM 629 O O . SER A 1 89 ? 3.314 -5.506 -13.700 1.00 93.00 89 SER A O 1
ATOM 631 N N . GLU A 1 90 ? 3.013 -7.263 -15.055 1.00 91.69 90 GLU A N 1
ATOM 632 C CA . GLU A 1 90 ? 2.444 -8.103 -13.993 1.00 91.69 90 GLU A CA 1
ATOM 633 C C . GLU A 1 90 ? 3.409 -8.277 -12.812 1.00 91.69 90 GLU A C 1
ATOM 635 O O . GLU A 1 90 ? 3.000 -8.164 -11.661 1.00 91.69 90 GLU A O 1
ATOM 640 N N . SER A 1 91 ? 4.706 -8.454 -13.075 1.00 90.75 91 SER A N 1
ATOM 641 C CA . SER A 1 91 ? 5.724 -8.541 -12.020 1.00 90.75 91 SER A CA 1
ATOM 642 C C . SER A 1 91 ? 5.781 -7.278 -11.158 1.00 90.75 91 SER A C 1
ATOM 644 O O . SER A 1 91 ? 5.804 -7.364 -9.934 1.00 90.75 91 SER A O 1
ATOM 646 N N . GLU A 1 92 ? 5.744 -6.098 -11.776 1.00 90.38 92 GLU A N 1
ATOM 647 C CA . GLU A 1 92 ? 5.815 -4.826 -11.052 1.00 90.38 92 GLU A CA 1
ATOM 648 C C . GLU A 1 92 ? 4.527 -4.537 -10.270 1.00 90.38 92 GLU A C 1
ATOM 650 O O . GLU A 1 92 ? 4.577 -3.979 -9.172 1.00 90.38 92 GLU A O 1
ATOM 655 N N . ARG A 1 93 ? 3.370 -4.982 -10.777 1.00 92.81 93 ARG A N 1
ATOM 656 C CA . ARG A 1 93 ? 2.105 -4.949 -10.033 1.00 92.81 93 ARG A CA 1
ATOM 657 C C . ARG A 1 93 ? 2.164 -5.812 -8.780 1.00 92.81 93 ARG A C 1
ATOM 659 O O . ARG A 1 93 ? 1.778 -5.344 -7.711 1.00 92.81 93 ARG A O 1
ATOM 666 N N . GLN A 1 94 ? 2.648 -7.048 -8.896 1.00 93.62 94 GLN A N 1
ATOM 667 C CA . GLN A 1 94 ? 2.773 -7.961 -7.757 1.00 93.62 94 GLN A CA 1
ATOM 668 C C . GLN A 1 94 ? 3.749 -7.413 -6.710 1.00 93.62 94 GLN A C 1
ATOM 670 O O . GLN A 1 94 ? 3.437 -7.415 -5.519 1.00 93.62 94 GLN A O 1
ATOM 675 N N . ASP A 1 95 ? 4.875 -6.852 -7.151 1.00 92.62 95 ASP A N 1
ATOM 676 C CA . ASP A 1 95 ? 5.840 -6.196 -6.268 1.00 92.62 95 ASP A CA 1
ATOM 677 C C . ASP A 1 95 ? 5.242 -4.974 -5.563 1.00 92.62 95 ASP A C 1
ATOM 679 O O . ASP A 1 95 ? 5.420 -4.794 -4.357 1.00 92.62 95 ASP A O 1
ATOM 683 N N . THR A 1 96 ? 4.479 -4.157 -6.288 1.00 92.44 96 THR A N 1
ATOM 684 C CA . THR A 1 96 ? 3.791 -2.990 -5.725 1.00 92.44 96 THR A CA 1
ATOM 685 C C . THR A 1 96 ? 2.724 -3.406 -4.710 1.00 92.44 96 THR A C 1
ATOM 687 O O . THR A 1 96 ? 2.660 -2.834 -3.623 1.00 92.44 96 THR A O 1
ATOM 690 N N . ILE A 1 97 ? 1.926 -4.439 -5.012 1.00 94.31 97 ILE A N 1
ATOM 691 C CA . ILE A 1 97 ? 0.955 -5.027 -4.073 1.00 94.31 97 ILE A CA 1
ATOM 692 C C . ILE A 1 97 ? 1.663 -5.521 -2.811 1.00 94.31 97 ILE A C 1
ATOM 694 O O . ILE A 1 97 ? 1.197 -5.247 -1.704 1.00 94.31 97 ILE A O 1
ATOM 698 N N . ALA A 1 98 ? 2.775 -6.244 -2.961 1.00 93.06 98 ALA A N 1
ATOM 699 C CA . ALA A 1 98 ? 3.554 -6.732 -1.831 1.00 93.06 98 ALA A CA 1
ATOM 700 C C . ALA A 1 98 ? 4.079 -5.568 -0.979 1.00 93.06 98 ALA A C 1
ATOM 702 O O . ALA A 1 98 ? 3.927 -5.595 0.238 1.00 93.06 98 ALA A O 1
ATOM 703 N N . GLY A 1 99 ? 4.589 -4.506 -1.610 1.00 92.75 99 GLY A N 1
ATOM 704 C CA . GLY A 1 99 ? 5.086 -3.324 -0.908 1.00 92.75 99 GLY A CA 1
ATOM 705 C C . GLY A 1 99 ? 3.992 -2.575 -0.145 1.00 92.75 99 GLY A C 1
ATOM 706 O O . GLY A 1 99 ? 4.194 -2.176 0.998 1.00 92.75 99 GLY A O 1
ATOM 707 N N . ILE A 1 100 ? 2.800 -2.436 -0.728 1.00 94.38 100 ILE A N 1
ATOM 708 C CA . ILE A 1 100 ? 1.637 -1.846 -0.044 1.00 94.38 100 ILE A CA 1
ATOM 709 C C . ILE A 1 100 ? 1.243 -2.675 1.181 1.00 94.38 100 ILE A C 1
ATOM 711 O O . ILE A 1 100 ? 0.957 -2.115 2.240 1.00 94.38 100 ILE A O 1
ATOM 715 N N . LYS A 1 101 ? 1.248 -4.006 1.058 1.00 93.19 101 LYS A N 1
ATOM 716 C CA . LYS A 1 101 ? 0.949 -4.907 2.178 1.00 93.19 101 LYS A CA 1
ATOM 717 C C . LYS A 1 101 ? 1.999 -4.811 3.284 1.00 93.19 101 LYS A C 1
ATOM 719 O O . LYS A 1 101 ? 1.611 -4.741 4.445 1.00 93.19 101 LYS A O 1
ATOM 724 N N . ASP A 1 102 ? 3.282 -4.730 2.935 1.00 91.75 102 ASP A N 1
ATOM 725 C CA . ASP A 1 102 ? 4.366 -4.537 3.908 1.00 91.75 102 ASP A CA 1
ATOM 726 C C . ASP A 1 102 ? 4.236 -3.194 4.650 1.00 91.75 102 ASP A C 1
ATOM 728 O O . ASP A 1 102 ? 4.420 -3.119 5.867 1.00 91.75 102 ASP A O 1
ATOM 732 N N . ALA A 1 103 ? 3.866 -2.127 3.933 1.00 92.19 103 ALA A N 1
ATOM 733 C CA . ALA A 1 103 ? 3.623 -0.817 4.532 1.00 92.19 103 ALA A CA 1
ATOM 734 C C . ALA A 1 103 ? 2.436 -0.847 5.502 1.00 92.19 103 ALA A C 1
ATOM 736 O O . ALA A 1 103 ? 2.501 -0.265 6.589 1.00 92.19 103 ALA A O 1
ATOM 737 N N . ALA A 1 104 ? 1.362 -1.546 5.130 1.00 93.00 104 ALA A N 1
ATOM 738 C CA . ALA A 1 104 ? 0.177 -1.703 5.961 1.00 93.00 104 ALA A CA 1
ATOM 739 C C . ALA A 1 104 ? 0.466 -2.505 7.239 1.00 93.00 104 ALA A C 1
ATOM 741 O O . ALA A 1 104 ? 0.082 -2.079 8.331 1.00 93.00 104 ALA A O 1
ATOM 742 N N . SER A 1 105 ? 1.212 -3.608 7.143 1.00 88.88 105 SER A N 1
ATOM 743 C CA . SER A 1 105 ? 1.631 -4.387 8.316 1.00 88.88 105 SER A CA 1
ATOM 744 C C . SER A 1 105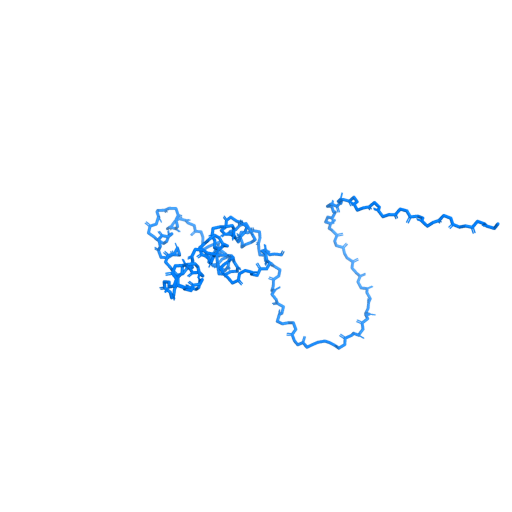 ? 2.643 -3.646 9.199 1.00 88.88 105 SER A C 1
ATOM 746 O O . SER A 1 105 ? 2.914 -4.074 10.322 1.00 88.88 105 SER A O 1
ATOM 748 N N . GLY A 1 106 ? 3.197 -2.521 8.733 1.00 81.94 106 GLY A N 1
ATOM 749 C CA . GLY A 1 106 ? 4.260 -1.793 9.423 1.00 81.94 106 GLY A CA 1
ATOM 750 C C . GLY A 1 106 ? 5.576 -2.568 9.449 1.00 81.94 106 GLY A C 1
ATOM 751 O O . GLY A 1 106 ? 6.387 -2.368 10.353 1.00 81.94 106 GLY A O 1
ATOM 752 N N . THR A 1 107 ? 5.760 -3.485 8.499 1.00 77.31 107 THR A N 1
ATOM 753 C CA . THR A 1 107 ? 7.000 -4.236 8.317 1.00 77.31 107 THR A CA 1
ATOM 754 C C . THR A 1 107 ? 8.037 -3.352 7.617 1.00 77.31 107 THR A C 1
ATOM 756 O O . THR A 1 107 ? 7.701 -2.346 6.995 1.00 77.31 107 THR A O 1
ATOM 759 N N . ASN A 1 108 ? 9.320 -3.685 7.765 1.00 75.25 108 ASN A N 1
ATOM 760 C CA . ASN A 1 108 ? 10.393 -2.918 7.138 1.00 75.25 108 ASN A CA 1
ATOM 761 C C . ASN A 1 108 ? 10.318 -3.037 5.603 1.00 75.25 108 ASN A C 1
ATOM 763 O O . ASN A 1 108 ? 10.090 -4.125 5.076 1.00 75.25 108 ASN A O 1
ATOM 767 N N . CYS A 1 109 ? 10.498 -1.920 4.900 1.00 77.81 109 CYS A N 1
ATOM 768 C CA . CYS A 1 109 ? 10.235 -1.766 3.466 1.00 77.81 109 CYS A CA 1
ATOM 769 C C . CYS A 1 109 ? 11.381 -2.243 2.561 1.00 77.81 109 CYS A C 1
ATOM 771 O O . CYS A 1 109 ? 11.688 -1.598 1.558 1.00 77.81 109 CYS A O 1
ATOM 773 N N . GLY A 1 110 ? 12.005 -3.365 2.912 1.00 59.88 110 GLY A N 1
ATOM 774 C CA . GLY A 1 110 ? 13.271 -3.825 2.338 1.00 59.88 110 GLY A CA 1
ATOM 775 C C . GLY A 1 110 ? 14.374 -3.866 3.377 1.00 59.88 110 GLY A C 1
ATOM 776 O O . GLY A 1 110 ? 14.604 -2.827 4.034 1.00 59.88 110 GLY A O 1
#

Sequence (110 aa):
MARLVIALLLAAALSGCASNSSEVKTVSPPSTSAAAASPARAKACQQFAAFFASLRDQAKNSGSGWTPEQGATELIATMQQSTAWATTSESERQDTIAGIKDAASGTNCG

pLDDT: mean 74.24, std 21.78, range [36.56, 94.94]

Secondary structure (DSSP, 8-state):
--------------------------------------HHHHHHHHHHHHHHHHHHHHHHHHT----HHHHHHHHHHHHHTSHHHHHS-HHHHHHHHHHHHHHHHT----

Radius of gyration: 20.11 Å; chains: 1; bounding box: 61×30×51 Å

Foldseek 3Di:
DDDDDDDDDPDDDDDDDDDDDDDDDDDDPDPPPPPPQDPLLLVLLVVCLVVLVVVVVVCVVVVPPDALVNVLVVVLVVVCPDPVLVPDDPVSNVSNSNSSVCSSVSHRSD